Protein AF-A0A5B7C8J8-F1 (afdb_monomer_lite)

InterPro domains:
  IPR015683 Ionotropic glutamate receptor [PTHR18966] (4-99)

Foldseek 3Di:
DEAPPDCVLVCCCPPVVDDNVLDDHDNDLVCVVVCCVVVVHPDYDDDPVSVVVSCVVVVPPDDDDDDDDDDDDDDDDDPPPDPVRVVVVVVVVVCVVVVD

Organism: Davidia involucrata (NCBI:txid16924)

Structure (mmCIF, N/CA/C/O backbone):
data_AF-A0A5B7C8J8-F1
#
_entry.id   AF-A0A5B7C8J8-F1
#
loop_
_atom_site.group_PDB
_atom_site.id
_atom_site.type_symbol
_atom_site.label_atom_id
_atom_site.label_alt_id
_atom_site.label_comp_id
_atom_site.label_asym_id
_atom_site.label_entity_id
_atom_site.label_seq_id
_atom_site.pdbx_PDB_ins_code
_atom_site.Cartn_x
_atom_site.Cartn_y
_atom_site.Cartn_z
_atom_site.occupancy
_atom_site.B_iso_or_equiv
_atom_site.auth_seq_id
_atom_site.auth_comp_id
_atom_site.auth_asym_id
_atom_site.auth_atom_id
_atom_site.pdbx_PDB_model_num
ATOM 1 N N . GLY A 1 1 ? -10.698 -1.977 7.837 1.00 95.25 1 GLY A N 1
ATOM 2 C CA . GLY A 1 1 ? -11.010 -1.411 6.517 1.00 95.25 1 GLY A CA 1
ATOM 3 C C . GLY A 1 1 ? -9.789 -1.433 5.633 1.00 95.25 1 GLY A C 1
ATOM 4 O O . GLY A 1 1 ? -8.679 -1.589 6.136 1.00 95.25 1 GLY A O 1
ATOM 5 N N . CYS A 1 2 ? -9.993 -1.286 4.337 1.00 95.44 2 CYS A N 1
ATOM 6 C CA . CYS A 1 2 ? -8.942 -1.103 3.341 1.00 95.44 2 CYS A CA 1
ATOM 7 C C . CYS A 1 2 ? -9.493 -0.252 2.192 1.00 95.44 2 CYS A C 1
ATOM 9 O O . CYS A 1 2 ? -10.706 -0.047 2.103 1.00 95.44 2 CYS A O 1
ATOM 11 N N . ASP A 1 3 ? -8.601 0.218 1.328 1.00 94.62 3 ASP A N 1
ATOM 12 C CA . ASP A 1 3 ? -9.004 0.817 0.063 1.00 94.62 3 ASP A CA 1
ATOM 13 C C . ASP A 1 3 ? -9.753 -0.236 -0.771 1.00 94.62 3 ASP A C 1
ATOM 15 O O . ASP A 1 3 ? -9.290 -1.375 -0.914 1.00 94.62 3 ASP A O 1
ATOM 19 N N . GLY A 1 4 ? -10.942 0.132 -1.250 1.00 89.62 4 GLY A N 1
ATOM 20 C CA . GLY A 1 4 ? -11.806 -0.740 -2.042 1.00 89.62 4 GLY A CA 1
ATOM 21 C C . GLY A 1 4 ? -11.227 -1.069 -3.419 1.00 89.62 4 GLY A C 1
ATOM 22 O O . GLY A 1 4 ? -11.508 -2.153 -3.938 1.00 89.62 4 GLY A O 1
ATOM 23 N N . ASP A 1 5 ? -10.385 -0.182 -3.957 1.00 89.25 5 ASP A N 1
ATOM 24 C CA . ASP A 1 5 ? -9.741 -0.330 -5.266 1.00 89.25 5 ASP A CA 1
ATOM 25 C C . ASP A 1 5 ? -8.351 -0.988 -5.169 1.00 89.25 5 ASP A C 1
ATOM 27 O O . ASP A 1 5 ? -7.737 -1.331 -6.183 1.00 89.25 5 ASP A O 1
ATOM 31 N N . SER A 1 6 ? -7.854 -1.228 -3.951 1.00 91.62 6 SER A N 1
ATOM 32 C CA . SER A 1 6 ? -6.562 -1.880 -3.726 1.00 91.62 6 SER A CA 1
ATOM 33 C C . SER A 1 6 ? -6.655 -3.409 -3.790 1.00 91.62 6 SER A C 1
ATOM 35 O O . SER A 1 6 ? -7.626 -4.046 -3.361 1.00 91.62 6 SER A O 1
ATOM 37 N N . PHE A 1 7 ? -5.560 -4.042 -4.230 1.00 92.12 7 PHE A N 1
ATOM 38 C CA . PHE A 1 7 ? -5.392 -5.498 -4.162 1.00 92.12 7 PHE A CA 1
ATOM 39 C C . PHE A 1 7 ? -5.500 -6.038 -2.725 1.00 92.12 7 PHE A C 1
ATOM 41 O O . PHE A 1 7 ? -5.820 -7.218 -2.536 1.00 92.12 7 PHE A O 1
ATOM 48 N N . VAL A 1 8 ? -5.266 -5.184 -1.719 1.00 92.88 8 VAL A N 1
ATOM 49 C CA . VAL A 1 8 ? -5.327 -5.518 -0.291 1.00 92.88 8 VAL A CA 1
ATOM 50 C C . VAL A 1 8 ? -6.650 -6.192 0.061 1.00 92.88 8 VAL A C 1
ATOM 52 O O . VAL A 1 8 ? -6.640 -7.210 0.750 1.00 92.88 8 VAL A O 1
ATOM 55 N N . LYS A 1 9 ? -7.784 -5.715 -0.468 1.00 94.19 9 LYS A N 1
ATOM 56 C CA . LYS A 1 9 ? -9.098 -6.327 -0.211 1.00 94.19 9 LYS A CA 1
ATOM 57 C C . LYS A 1 9 ? -9.142 -7.801 -0.617 1.00 94.19 9 LYS A C 1
ATOM 59 O O . LYS A 1 9 ? -9.603 -8.659 0.139 1.00 94.19 9 LYS A O 1
ATOM 64 N N . THR A 1 10 ? -8.637 -8.095 -1.812 1.00 94.50 10 THR A N 1
ATOM 65 C CA . THR A 1 10 ? -8.574 -9.457 -2.351 1.00 94.50 10 THR A CA 1
ATOM 66 C C . THR A 1 10 ? -7.606 -10.317 -1.543 1.00 94.50 10 THR A C 1
ATOM 68 O O . THR A 1 10 ? -7.911 -11.475 -1.265 1.00 94.50 10 THR A O 1
ATOM 71 N N . TYR A 1 11 ? -6.477 -9.750 -1.109 1.00 93.06 11 TYR A N 1
ATOM 72 C CA . TYR A 1 11 ? -5.500 -10.443 -0.270 1.00 93.06 11 TYR A CA 1
ATOM 73 C C . TYR A 1 11 ? -6.075 -10.821 1.104 1.00 93.06 11 TYR A C 1
ATOM 75 O O . TYR A 1 11 ? -5.990 -11.981 1.510 1.00 93.06 11 TYR A O 1
ATOM 83 N N . LEU A 1 12 ? -6.729 -9.876 1.789 1.00 93.38 12 LEU A N 1
ATOM 84 C CA . LEU A 1 12 ? -7.385 -10.125 3.075 1.00 93.38 12 LEU A CA 1
ATOM 85 C C . LEU A 1 12 ? -8.399 -11.267 2.974 1.00 93.38 12 LEU A C 1
ATOM 87 O O . LEU A 1 12 ? -8.428 -12.142 3.835 1.00 93.38 12 LEU A O 1
ATOM 91 N N . LYS A 1 13 ? -9.203 -11.273 1.907 1.00 95.25 13 LYS A N 1
ATOM 92 C CA . LYS A 1 13 ? -10.240 -12.282 1.690 1.00 95.25 13 LYS A CA 1
ATOM 93 C C . LYS A 1 13 ? -9.674 -13.656 1.324 1.00 95.25 13 LYS A C 1
ATOM 95 O O . LYS A 1 13 ? -10.119 -14.647 1.885 1.00 95.25 13 LYS A O 1
ATOM 100 N N . ASN A 1 14 ? -8.771 -13.720 0.347 1.00 95.25 14 ASN A N 1
ATOM 101 C CA . ASN A 1 14 ? -8.401 -14.982 -0.304 1.00 95.25 14 ASN A CA 1
ATOM 102 C C . ASN A 1 14 ? -7.123 -15.619 0.259 1.00 95.25 14 ASN A C 1
ATOM 104 O O . ASN A 1 14 ? -6.863 -16.781 -0.036 1.00 95.25 14 ASN A O 1
ATOM 108 N N . VAL A 1 15 ? -6.293 -14.854 0.978 1.00 93.00 15 VAL A N 1
ATOM 109 C CA . VAL A 1 15 ? -5.013 -15.337 1.531 1.00 93.00 15 VAL A CA 1
ATOM 110 C C . VAL A 1 15 ? -5.040 -15.365 3.053 1.00 93.00 15 VAL A C 1
ATOM 112 O O . VAL A 1 15 ? -4.532 -16.307 3.648 1.00 93.00 15 VAL A O 1
ATOM 115 N N . LEU A 1 16 ? -5.621 -14.341 3.688 1.00 92.19 16 LEU A N 1
ATOM 116 C CA . LEU A 1 16 ? -5.770 -14.296 5.149 1.00 92.19 16 LEU A CA 1
ATOM 117 C C . LEU A 1 16 ? -7.139 -14.801 5.637 1.00 92.19 16 LEU A C 1
ATOM 119 O O . LEU A 1 16 ? -7.412 -14.737 6.834 1.00 92.19 16 LEU A O 1
ATOM 123 N N . ASP A 1 17 ? -7.998 -15.264 4.724 1.00 95.44 17 ASP A N 1
ATOM 124 C CA . ASP A 1 17 ? -9.321 -15.837 5.005 1.00 95.44 17 ASP A CA 1
ATOM 125 C C . ASP A 1 17 ? -10.252 -14.941 5.845 1.00 95.44 17 ASP A C 1
ATOM 127 O O . ASP A 1 17 ? -11.111 -15.410 6.603 1.00 95.44 17 ASP A O 1
ATOM 131 N N . PHE A 1 18 ? -10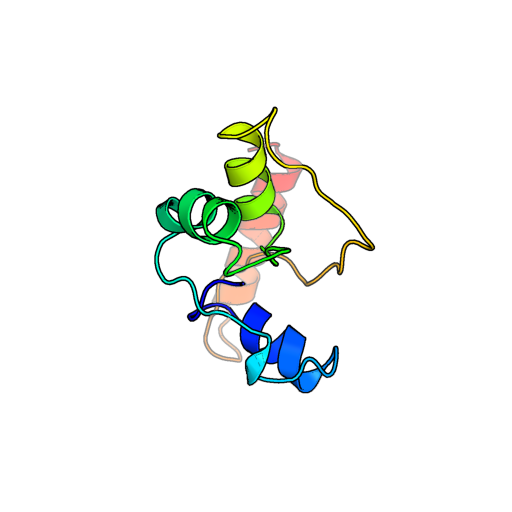.133 -13.615 5.703 1.00 95.31 18 PHE A N 1
ATOM 132 C CA . PHE A 1 18 ? -11.074 -12.694 6.335 1.00 95.31 18 PHE A CA 1
ATOM 133 C C . PHE A 1 18 ? -12.462 -12.852 5.711 1.00 95.31 18 PHE A C 1
ATOM 135 O O . PHE A 1 18 ? -12.645 -12.797 4.492 1.00 95.31 18 PHE A O 1
ATOM 142 N N . LYS A 1 19 ? -13.484 -12.957 6.568 1.00 97.62 19 LYS A N 1
ATOM 143 C CA . LYS A 1 19 ? -14.882 -12.912 6.126 1.00 97.62 19 LYS A CA 1
ATOM 144 C C . LYS A 1 19 ? -15.144 -11.573 5.423 1.00 97.62 19 LYS A C 1
ATOM 146 O O . LYS A 1 19 ? -14.868 -10.538 6.029 1.00 97.62 19 LYS A O 1
ATOM 151 N N . PRO A 1 20 ? -15.742 -11.553 4.216 1.00 94.81 20 PRO A N 1
ATOM 152 C CA . PRO A 1 20 ? -16.035 -10.306 3.505 1.00 94.81 20 PRO A CA 1
ATOM 153 C C . PRO A 1 20 ? -16.854 -9.302 4.324 1.00 94.81 20 PRO A C 1
ATOM 155 O O . PRO A 1 20 ? -16.634 -8.105 4.214 1.00 94.81 20 PRO A O 1
ATOM 158 N N . SER A 1 21 ? -17.741 -9.784 5.202 1.00 96.25 21 SER A N 1
ATOM 159 C CA . SER A 1 21 ? -18.524 -8.951 6.127 1.00 96.25 21 SER A CA 1
ATOM 160 C C . SER A 1 21 ? -17.679 -8.153 7.126 1.00 96.25 21 SER A C 1
ATOM 162 O O . SER A 1 21 ? -18.173 -7.190 7.698 1.00 96.25 21 SER A O 1
ATOM 164 N N . ASN A 1 22 ? -16.426 -8.554 7.355 1.00 96.62 22 ASN A N 1
ATOM 165 C CA . ASN A 1 22 ? -15.496 -7.894 8.273 1.00 96.62 22 ASN A CA 1
ATOM 166 C C . ASN A 1 22 ? -14.560 -6.915 7.542 1.00 96.62 22 ASN A C 1
ATOM 168 O O . ASN A 1 22 ? -13.702 -6.295 8.173 1.00 96.62 22 ASN A O 1
ATOM 172 N N . ILE A 1 23 ? -14.688 -6.787 6.218 1.00 96.56 23 ILE A N 1
ATOM 173 C CA . ILE A 1 23 ? -13.857 -5.908 5.397 1.00 96.56 23 ILE A CA 1
ATOM 174 C C . ILE A 1 23 ? -14.705 -4.711 4.970 1.00 96.56 23 ILE A C 1
ATOM 176 O O . ILE A 1 23 ? -15.576 -4.812 4.112 1.00 96.56 23 ILE A O 1
ATOM 180 N N . LYS A 1 24 ? -14.436 -3.564 5.591 1.00 97.38 24 LYS A N 1
ATOM 181 C CA . LYS A 1 24 ? -15.020 -2.275 5.214 1.00 97.38 24 LYS A CA 1
ATOM 182 C C . LYS A 1 24 ? -14.210 -1.644 4.081 1.00 97.38 24 LYS A C 1
ATOM 184 O O . LYS A 1 24 ? -13.017 -1.396 4.271 1.00 97.38 24 LYS A O 1
ATOM 189 N N . ASP A 1 25 ? -14.877 -1.356 2.967 1.00 96.00 25 ASP A N 1
ATOM 190 C CA . ASP A 1 25 ? -14.326 -0.546 1.879 1.00 96.00 25 ASP A CA 1
ATOM 191 C C . ASP A 1 25 ? -14.326 0.931 2.266 1.00 96.00 25 ASP A C 1
ATOM 193 O O . ASP A 1 25 ? -15.340 1.452 2.745 1.00 96.00 25 ASP A O 1
ATOM 197 N N . ILE A 1 26 ? -13.190 1.589 2.053 1.00 96.25 26 ILE A N 1
ATOM 198 C CA . ILE A 1 26 ? -12.993 3.014 2.311 1.00 96.25 26 ILE A CA 1
ATOM 199 C C . ILE A 1 26 ? -12.423 3.624 1.032 1.00 96.25 26 ILE A C 1
ATOM 201 O O . ILE A 1 26 ? -11.267 3.394 0.703 1.00 96.25 26 ILE A O 1
ATOM 205 N N . SER A 1 27 ? -13.246 4.366 0.291 1.00 91.12 27 SER A N 1
ATOM 206 C CA . SER A 1 27 ? -12.891 4.903 -1.032 1.00 91.12 27 SER A CA 1
ATOM 207 C C . SER A 1 27 ? -12.051 6.181 -0.982 1.00 91.12 27 SER A C 1
ATOM 209 O O . SER A 1 27 ? -11.505 6.595 -1.999 1.00 91.12 27 SER A O 1
ATOM 211 N N . ASN A 1 28 ? -11.976 6.849 0.171 1.00 91.88 28 ASN A N 1
ATOM 212 C CA . ASN A 1 28 ? -11.200 8.072 0.338 1.00 91.88 28 ASN A CA 1
ATOM 213 C C . ASN A 1 28 ? -10.273 7.956 1.552 1.00 91.88 28 ASN A C 1
ATOM 215 O O . ASN A 1 28 ? -10.708 7.673 2.667 1.00 91.88 28 ASN A O 1
ATOM 219 N N . GLN A 1 29 ? -8.986 8.233 1.343 1.00 89.12 29 GLN A N 1
ATOM 220 C CA . GLN A 1 29 ? -7.962 8.213 2.390 1.00 89.12 29 GLN A CA 1
ATOM 221 C C . GLN A 1 29 ? -8.268 9.145 3.580 1.00 89.12 29 GLN A C 1
ATOM 223 O O . GLN A 1 29 ? -7.805 8.901 4.693 1.00 89.12 29 GLN A O 1
ATOM 228 N N . HIS A 1 30 ? -9.060 10.198 3.373 1.00 92.12 30 HIS A N 1
ATOM 229 C CA . HIS A 1 30 ? -9.420 11.148 4.426 1.00 92.12 30 HIS A CA 1
ATOM 230 C C . HIS A 1 30 ? -10.562 10.651 5.328 1.00 92.12 30 HIS A C 1
ATOM 232 O O . HIS A 1 30 ? -10.796 11.236 6.385 1.00 92.12 30 HIS A O 1
ATOM 238 N N . ASP A 1 31 ? -11.231 9.551 4.969 1.00 95.88 31 ASP A N 1
ATOM 239 C CA . ASP A 1 31 ? -12.357 9.010 5.741 1.00 95.88 31 ASP A CA 1
ATOM 240 C C . ASP A 1 31 ? -11.901 8.071 6.870 1.00 95.88 31 ASP A C 1
ATOM 242 O O . ASP A 1 31 ? -12.636 7.859 7.839 1.00 95.88 31 ASP A O 1
ATOM 246 N N . TYR A 1 32 ? -10.669 7.547 6.808 1.00 96.38 32 TYR A N 1
ATOM 247 C CA . TYR A 1 32 ? -10.134 6.609 7.805 1.00 96.38 32 TYR A CA 1
ATOM 248 C C . TYR A 1 32 ? -10.291 7.093 9.254 1.00 96.38 32 TYR A C 1
ATOM 250 O O . TYR A 1 32 ? -10.770 6.308 10.077 1.00 96.38 32 TYR A O 1
ATOM 258 N N . PRO A 1 33 ? -9.963 8.352 9.616 1.00 96.56 33 PRO A N 1
ATOM 259 C CA . PRO A 1 33 ? -10.153 8.817 10.985 1.00 96.56 33 PRO A CA 1
ATOM 260 C C . PRO A 1 33 ? -11.615 8.763 11.448 1.00 96.56 33 PRO A C 1
ATOM 262 O O . PRO A 1 33 ? -11.877 8.439 12.607 1.00 96.56 33 PRO A O 1
ATOM 265 N N . GLY A 1 34 ? -12.569 9.060 10.561 1.00 97.06 34 GLY A N 1
ATOM 266 C CA . GLY A 1 34 ? -14.003 8.973 10.851 1.00 97.06 34 GLY A CA 1
ATOM 267 C C . GLY A 1 34 ? -14.476 7.530 11.030 1.00 97.06 34 GLY A C 1
ATOM 268 O O . GLY A 1 34 ? -15.208 7.225 11.976 1.00 97.06 34 GLY A O 1
ATOM 269 N N . GLU A 1 35 ? -13.998 6.619 10.185 1.00 97.81 35 GLU A N 1
ATOM 270 C CA . GLU A 1 35 ? -14.297 5.184 10.276 1.00 97.81 35 GLU A CA 1
ATOM 271 C C . GLU A 1 35 ? -13.719 4.553 11.557 1.00 97.81 35 GLU A C 1
ATOM 273 O O . GLU A 1 35 ? -14.377 3.725 12.191 1.00 97.81 35 GLU A O 1
ATOM 278 N N . PHE A 1 36 ? -12.528 4.979 11.996 1.00 97.06 36 PHE A N 1
ATOM 279 C CA . PHE A 1 36 ? -11.976 4.580 13.297 1.00 97.06 36 PHE A CA 1
ATOM 280 C C . PHE A 1 36 ? -12.805 5.134 14.463 1.00 97.06 36 PHE A C 1
ATOM 282 O O . PHE A 1 36 ? -13.158 4.390 15.376 1.00 97.06 36 PHE A O 1
ATOM 289 N N . LYS A 1 37 ? -13.143 6.432 14.441 1.00 97.19 37 LYS A N 1
ATOM 290 C CA . LYS A 1 37 ? -13.896 7.093 15.527 1.00 97.19 37 LYS A CA 1
ATOM 291 C C . LYS A 1 37 ? -15.309 6.541 15.700 1.00 97.19 37 LYS A C 1
ATOM 293 O O . LYS A 1 37 ? -15.795 6.466 16.823 1.00 97.19 37 LYS A O 1
ATOM 298 N N . SER A 1 38 ? -15.964 6.170 14.603 1.00 97.62 38 SER A N 1
ATOM 299 C CA . SER A 1 38 ? -17.301 5.564 14.622 1.00 97.62 38 SER A CA 1
ATOM 300 C C . SER A 1 38 ? -17.297 4.094 15.054 1.00 97.62 38 SER A C 1
ATOM 302 O O . SER A 1 38 ? -18.358 3.547 15.338 1.00 97.62 38 SER A O 1
ATOM 304 N N . GLY A 1 39 ? -16.128 3.447 15.117 1.00 96.88 39 GLY A N 1
ATOM 305 C CA . GLY A 1 39 ? -16.012 2.022 15.427 1.00 96.88 39 GLY A CA 1
ATOM 306 C C . GLY A 1 39 ? -16.381 1.098 14.263 1.00 96.88 39 GLY A C 1
ATOM 307 O O . GLY A 1 39 ? -16.385 -0.119 14.437 1.00 96.88 39 GLY A O 1
ATOM 308 N N . ASN A 1 40 ? -16.642 1.644 13.070 1.00 97.25 40 ASN A N 1
ATOM 309 C CA . ASN A 1 40 ? -16.879 0.858 11.857 1.00 97.25 40 ASN A CA 1
ATOM 310 C C . ASN A 1 40 ? -15.652 0.026 11.462 1.00 97.25 40 ASN A C 1
ATOM 312 O O . ASN A 1 40 ? -15.785 -1.036 10.850 1.00 97.25 40 ASN A O 1
ATOM 316 N N . ILE A 1 41 ? -14.452 0.506 11.803 1.00 97.38 41 ILE A N 1
ATOM 317 C CA . ILE A 1 41 ? -13.213 -0.259 11.690 1.00 97.38 41 ILE A CA 1
ATOM 318 C C . ILE A 1 41 ? -12.444 -0.244 13.009 1.00 97.38 41 ILE A C 1
ATOM 320 O O . ILE A 1 41 ? -12.342 0.774 13.687 1.00 97.38 41 ILE A O 1
ATOM 324 N N . THR A 1 42 ? -11.836 -1.381 13.338 1.00 96.00 42 THR A N 1
ATOM 325 C CA . THR A 1 42 ? -10.882 -1.498 14.456 1.00 96.00 42 THR A CA 1
ATOM 326 C C . THR A 1 42 ? -9.431 -1.446 13.975 1.00 96.00 42 THR A C 1
ATOM 328 O O . THR A 1 42 ? -8.534 -1.101 14.734 1.00 96.00 42 THR A O 1
ATOM 331 N N . ALA A 1 43 ? -9.192 -1.776 12.705 1.00 95.06 43 ALA A N 1
ATOM 332 C CA . ALA A 1 43 ? -7.879 -1.758 12.071 1.00 95.06 43 ALA A CA 1
ATOM 333 C C . ALA A 1 43 ? -8.003 -1.369 10.594 1.00 95.06 43 ALA A C 1
ATOM 335 O O . ALA A 1 43 ? -9.025 -1.647 9.949 1.00 95.06 43 ALA A O 1
ATOM 336 N N . ALA A 1 44 ? -6.949 -0.761 10.056 1.00 95.06 44 ALA A N 1
ATOM 337 C CA . ALA A 1 44 ? -6.799 -0.470 8.638 1.00 95.06 44 ALA A CA 1
ATOM 338 C C . ALA A 1 44 ? -5.632 -1.278 8.066 1.00 95.06 44 ALA A C 1
ATOM 340 O O . ALA A 1 44 ? -4.573 -1.346 8.682 1.00 95.06 44 ALA A O 1
ATOM 341 N N . PHE A 1 45 ? -5.831 -1.869 6.890 1.00 93.94 45 PHE A N 1
ATOM 342 C CA . PHE A 1 45 ? -4.757 -2.479 6.113 1.00 93.94 45 PHE A CA 1
ATOM 343 C C . PHE A 1 45 ? -4.427 -1.543 4.956 1.00 93.94 45 PHE A C 1
ATOM 345 O O . PHE A 1 45 ? -5.282 -1.284 4.107 1.00 93.94 45 PHE A O 1
ATOM 352 N N . LEU A 1 46 ? -3.205 -1.021 4.969 1.00 92.12 46 LEU A N 1
ATOM 353 C CA . LEU A 1 46 ? -2.685 -0.045 4.018 1.00 92.12 46 LEU A CA 1
ATOM 354 C C . LEU A 1 46 ? -1.361 -0.562 3.460 1.00 92.12 46 LEU A C 1
ATOM 356 O O . LEU A 1 46 ? -0.610 -1.238 4.164 1.00 92.12 46 LEU A O 1
ATOM 360 N N . GLU A 1 47 ? -1.047 -0.233 2.210 1.00 90.94 47 GLU A N 1
ATOM 361 C CA . GLU A 1 47 ? 0.295 -0.494 1.690 1.00 90.94 47 GLU A CA 1
ATOM 362 C C . GLU A 1 47 ? 1.291 0.460 2.367 1.00 90.94 47 GLU A C 1
ATOM 364 O O . GLU A 1 47 ? 0.977 1.625 2.622 1.00 90.94 47 GLU A O 1
ATOM 369 N N . LEU A 1 48 ? 2.507 -0.026 2.633 1.00 89.69 48 LEU A N 1
ATOM 370 C CA . LEU A 1 48 ? 3.540 0.682 3.403 1.00 89.69 48 LEU A CA 1
ATOM 371 C C . LEU A 1 48 ? 3.734 2.174 3.054 1.00 89.69 48 LEU A C 1
ATOM 373 O O . LEU A 1 48 ? 3.873 2.968 3.988 1.00 89.69 48 LEU A O 1
ATOM 377 N N . PRO A 1 49 ? 3.793 2.615 1.776 1.00 90.62 49 PRO A N 1
ATOM 378 C CA . PRO A 1 49 ? 3.937 4.043 1.489 1.00 90.62 49 PRO A CA 1
ATOM 379 C C . PRO A 1 49 ? 2.738 4.868 1.981 1.00 90.62 49 PRO A C 1
ATOM 381 O O . PRO A 1 49 ? 2.947 5.930 2.567 1.00 90.62 49 PRO A O 1
ATOM 384 N N . TYR A 1 50 ? 1.508 4.374 1.819 1.00 92.12 50 TYR A N 1
ATOM 385 C CA . TYR A 1 50 ? 0.298 5.062 2.282 1.00 92.12 50 TYR A CA 1
ATOM 386 C C . TYR A 1 50 ? 0.168 5.017 3.802 1.00 92.12 50 TYR A C 1
ATOM 388 O O . TYR A 1 50 ? -0.172 6.025 4.415 1.00 92.12 50 TYR A O 1
ATOM 396 N N . GLU A 1 51 ? 0.518 3.889 4.424 1.00 92.06 51 GLU A N 1
ATOM 397 C CA . GLU A 1 51 ? 0.591 3.772 5.882 1.00 92.06 51 GLU A CA 1
ATOM 398 C C . GLU A 1 51 ? 1.537 4.824 6.475 1.00 92.06 51 GLU A C 1
ATOM 400 O O . GLU A 1 51 ? 1.175 5.524 7.417 1.00 92.06 51 GLU A O 1
ATOM 405 N N . LYS A 1 52 ? 2.737 4.989 5.902 1.00 92.06 52 LYS A N 1
ATOM 406 C CA . LYS A 1 52 ? 3.711 5.984 6.375 1.00 92.06 52 LYS A CA 1
ATOM 407 C C . LYS A 1 52 ? 3.187 7.413 6.270 1.00 92.06 52 LYS A C 1
ATOM 409 O O . LYS A 1 52 ? 3.442 8.213 7.168 1.00 92.06 52 LYS A O 1
ATOM 414 N N . VAL A 1 53 ? 2.477 7.742 5.191 1.00 94.12 53 VAL A N 1
ATOM 415 C CA . VAL A 1 53 ? 1.845 9.060 5.028 1.00 94.12 53 VAL A CA 1
ATOM 416 C C . VAL A 1 53 ? 0.734 9.249 6.060 1.00 94.12 53 VAL A C 1
ATOM 418 O O . VAL A 1 53 ? 0.739 10.257 6.763 1.00 94.12 53 VAL A O 1
ATOM 421 N N . PHE A 1 54 ? -0.142 8.256 6.224 1.00 94.31 54 PHE A N 1
ATOM 422 C CA . PHE A 1 54 ? -1.225 8.280 7.207 1.00 94.31 54 PHE A CA 1
ATOM 423 C C . PHE A 1 54 ? -0.692 8.463 8.634 1.00 94.31 54 PHE A C 1
ATOM 425 O O . PHE A 1 54 ? -1.117 9.361 9.358 1.00 94.31 54 PHE A O 1
ATOM 432 N N . LEU A 1 55 ? 0.299 7.667 9.038 1.00 94.00 55 LEU A N 1
ATOM 433 C CA . LEU A 1 55 ? 0.905 7.787 10.361 1.00 94.00 55 LEU A CA 1
ATOM 434 C C . LEU A 1 55 ? 1.614 9.130 10.545 1.00 94.00 55 LEU A C 1
ATOM 436 O O . LEU A 1 55 ? 1.563 9.668 11.640 1.00 94.00 55 LEU A O 1
ATOM 440 N N . LYS A 1 56 ? 2.220 9.709 9.501 1.00 94.56 56 LYS A N 1
ATOM 441 C CA . LYS A 1 56 ? 2.813 11.054 9.577 1.00 94.56 56 LYS A CA 1
ATOM 442 C C . LYS A 1 56 ? 1.760 12.151 9.783 1.00 94.56 56 LYS A C 1
ATOM 444 O O . LYS A 1 56 ? 2.035 13.145 10.450 1.00 94.56 56 LYS A O 1
ATOM 449 N N . GLU A 1 57 ? 0.581 12.003 9.194 1.00 94.38 57 GLU A N 1
ATOM 450 C CA . GLU A 1 57 ? -0.517 12.966 9.334 1.00 94.38 57 GLU A CA 1
ATOM 451 C C . GLU A 1 57 ? -1.198 12.858 10.710 1.00 94.38 57 GLU A C 1
ATOM 453 O O . GLU A 1 57 ? -1.584 13.867 11.300 1.00 94.38 57 GLU A O 1
ATOM 458 N N . TYR A 1 58 ? -1.268 11.645 11.267 1.00 93.00 58 TYR A N 1
ATOM 459 C CA . TYR A 1 58 ? -1.999 11.342 12.499 1.00 93.00 58 TYR A CA 1
ATOM 460 C C . TYR A 1 58 ? -1.115 10.741 13.618 1.00 93.00 58 TYR A C 1
ATOM 462 O O . TYR A 1 58 ? -1.595 9.932 14.417 1.00 93.00 58 TYR A O 1
ATOM 470 N N . CYS A 1 59 ? 0.157 11.162 13.709 1.00 83.19 59 CYS A N 1
ATOM 471 C CA . CYS A 1 59 ? 1.249 10.568 14.516 1.00 83.19 59 CYS A CA 1
ATOM 472 C C . CYS A 1 59 ? 0.905 10.112 15.941 1.00 83.19 59 CYS A C 1
ATOM 474 O O . CYS A 1 59 ? 1.472 9.140 16.424 1.00 83.19 59 CYS A O 1
ATOM 476 N N . ASN A 1 60 ? 0.017 10.824 16.635 1.00 89.81 60 ASN A N 1
ATOM 477 C CA . ASN A 1 60 ? -0.267 10.590 18.056 1.00 89.81 60 ASN A CA 1
ATOM 478 C C . ASN A 1 60 ? -1.578 9.827 18.297 1.00 89.81 60 ASN A C 1
ATOM 480 O O . ASN A 1 60 ? -1.978 9.649 19.445 1.00 89.81 60 ASN A O 1
ATOM 484 N N . GLN A 1 61 ? -2.283 9.440 17.233 1.00 93.75 61 GLN A N 1
ATOM 485 C CA . GLN A 1 61 ? -3.613 8.825 17.313 1.00 93.75 61 GLN A CA 1
ATOM 486 C C . GLN A 1 61 ? -3.613 7.363 16.866 1.00 93.75 61 GLN A C 1
ATOM 488 O O . GLN A 1 61 ? -4.454 6.589 17.318 1.00 93.75 61 GLN A O 1
ATOM 493 N N . TYR A 1 62 ? -2.671 6.979 16.004 1.00 94.69 62 TYR A N 1
ATOM 494 C CA . TYR A 1 62 ? -2.606 5.642 15.424 1.00 94.69 62 TYR A CA 1
ATOM 495 C C . TYR A 1 62 ? -1.179 5.109 15.448 1.00 94.69 62 TYR A C 1
ATOM 497 O O . TYR A 1 62 ? -0.210 5.864 15.473 1.00 94.69 62 TYR A O 1
ATOM 505 N N . THR A 1 63 ? -1.059 3.788 15.414 1.00 94.06 63 THR A N 1
ATOM 506 C CA . THR A 1 63 ? 0.220 3.087 15.321 1.00 94.06 63 THR A CA 1
ATOM 507 C C . THR A 1 63 ? 0.083 1.911 14.372 1.00 94.06 63 THR A C 1
ATOM 509 O O . THR A 1 63 ? -1.008 1.361 14.202 1.00 94.06 63 THR A O 1
ATOM 512 N N . SER A 1 64 ? 1.205 1.499 13.793 1.00 91.56 64 SER A N 1
ATOM 513 C CA . SER A 1 64 ? 1.297 0.202 13.133 1.00 91.56 64 SER A CA 1
ATOM 514 C C . SER A 1 64 ? 1.267 -0.911 14.179 1.00 91.56 64 SER A C 1
ATOM 516 O O . SER A 1 64 ? 1.810 -0.748 15.278 1.00 91.56 64 SER A O 1
ATOM 518 N N . SER A 1 65 ? 0.622 -2.030 13.860 1.00 88.12 65 SER A N 1
ATOM 519 C CA . SER A 1 65 ? 0.534 -3.197 14.737 1.00 88.12 65 SER A CA 1
ATOM 520 C C . SER A 1 65 ? 0.464 -4.486 13.924 1.00 88.12 65 SER A C 1
ATOM 522 O O . SER A 1 65 ? -0.114 -4.519 12.838 1.00 88.12 65 SER A O 1
ATOM 524 N N . GLY A 1 66 ? 1.015 -5.561 14.489 1.00 78.75 66 GLY A N 1
ATOM 525 C CA . GLY A 1 66 ? 1.033 -6.887 13.879 1.00 78.75 66 GLY A CA 1
ATOM 526 C C . GLY A 1 66 ? 2.204 -7.118 12.916 1.00 78.75 66 GLY A C 1
ATOM 527 O O . GLY A 1 66 ? 3.083 -6.267 12.760 1.00 78.75 66 GLY A O 1
ATOM 528 N N . PRO A 1 67 ? 2.263 -8.310 12.298 1.00 75.75 67 PRO A N 1
ATOM 529 C CA . PRO A 1 67 ? 3.287 -8.625 11.314 1.00 75.75 67 PRO A CA 1
ATOM 530 C C . PRO A 1 67 ? 3.106 -7.763 10.062 1.00 75.75 67 PRO A C 1
ATOM 532 O O . PRO A 1 67 ? 2.010 -7.656 9.511 1.00 7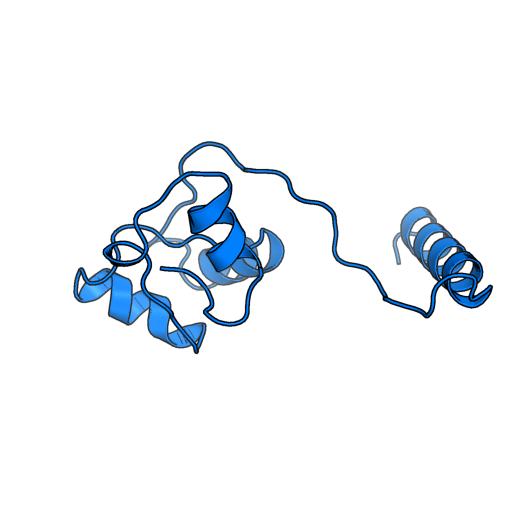5.75 67 PRO A O 1
ATOM 535 N N . THR A 1 68 ? 4.200 -7.180 9.577 1.00 71.50 68 THR A N 1
ATOM 536 C CA . THR A 1 68 ? 4.220 -6.516 8.274 1.00 71.50 68 THR A CA 1
ATOM 537 C C . THR A 1 68 ? 4.261 -7.576 7.180 1.00 71.50 68 THR A C 1
ATOM 539 O O . THR A 1 68 ? 5.271 -8.247 6.967 1.00 71.50 68 THR A O 1
ATOM 542 N N . TYR A 1 69 ? 3.146 -7.738 6.471 1.00 73.94 69 TYR A N 1
ATOM 543 C CA . TYR A 1 69 ? 3.095 -8.567 5.273 1.00 73.94 69 TYR A CA 1
ATOM 544 C C . TYR A 1 69 ? 3.816 -7.823 4.151 1.00 73.94 69 TYR A C 1
ATOM 546 O O . TYR A 1 69 ? 3.332 -6.816 3.635 1.00 73.94 69 TYR A O 1
ATOM 554 N N . ARG A 1 70 ? 5.026 -8.272 3.813 1.00 69.44 70 ARG A N 1
ATOM 555 C CA . ARG A 1 70 ? 5.801 -7.654 2.742 1.00 69.44 70 ARG A CA 1
ATOM 556 C C . ARG A 1 70 ? 5.323 -8.189 1.401 1.00 69.44 70 ARG A C 1
ATOM 558 O O . ARG A 1 70 ? 5.601 -9.327 1.035 1.00 69.44 70 ARG A O 1
ATOM 565 N N . PHE A 1 71 ? 4.627 -7.333 0.676 1.00 75.50 71 PHE A N 1
ATOM 566 C CA . PHE A 1 71 ? 4.322 -7.529 -0.733 1.00 75.50 71 PHE A CA 1
ATOM 567 C C . PHE A 1 71 ? 5.487 -6.998 -1.576 1.00 75.50 71 PHE A C 1
ATOM 569 O O . PHE A 1 71 ? 6.463 -6.471 -1.033 1.00 75.50 71 PHE A O 1
ATOM 576 N N . GLY A 1 72 ? 5.423 -7.172 -2.896 1.00 76.06 72 GLY A N 1
ATOM 577 C CA . GLY A 1 72 ? 6.402 -6.577 -3.809 1.00 76.06 72 GLY A CA 1
ATOM 578 C C . GLY A 1 72 ? 6.505 -5.046 -3.677 1.00 76.06 72 GLY A C 1
ATOM 579 O O . GLY A 1 72 ? 5.937 -4.418 -2.787 1.00 76.06 72 GLY A O 1
ATOM 580 N N . GLY A 1 73 ? 7.266 -4.429 -4.575 1.00 86.38 73 GLY A N 1
ATOM 581 C CA . GLY A 1 73 ? 7.327 -2.971 -4.679 1.00 86.38 73 GLY A CA 1
ATOM 582 C C . GLY A 1 73 ? 6.252 -2.399 -5.602 1.00 86.38 73 GLY A C 1
ATOM 583 O O . GLY A 1 73 ? 5.492 -3.130 -6.235 1.00 86.38 73 GLY A O 1
ATOM 584 N N . LEU A 1 74 ? 6.257 -1.073 -5.727 1.00 89.44 74 LEU A N 1
ATOM 585 C CA . LEU A 1 74 ? 5.598 -0.386 -6.833 1.00 89.44 74 LEU A CA 1
ATOM 586 C C . LEU A 1 74 ? 6.431 -0.571 -8.107 1.00 89.44 74 LEU A C 1
ATOM 588 O O . LEU A 1 74 ? 7.662 -0.555 -8.055 1.00 89.44 74 LEU A O 1
ATOM 592 N N . GLY A 1 75 ? 5.766 -0.738 -9.247 1.00 92.69 75 GLY A N 1
ATOM 593 C CA . GLY A 1 75 ? 6.429 -0.947 -10.530 1.00 92.69 75 GLY A CA 1
ATOM 594 C C . GLY A 1 75 ? 5.609 -0.424 -11.701 1.00 92.69 75 GLY A C 1
ATOM 595 O O . GLY A 1 75 ? 4.410 -0.178 -11.583 1.00 92.69 75 GLY A O 1
ATOM 596 N N . PHE A 1 76 ? 6.272 -0.270 -12.843 1.00 95.44 76 PHE A N 1
ATOM 597 C CA . PHE A 1 76 ? 5.628 0.093 -14.101 1.00 95.44 76 PHE A CA 1
ATOM 598 C C . PHE A 1 76 ? 5.237 -1.166 -14.868 1.00 95.44 76 PHE A C 1
ATOM 600 O O . PHE A 1 76 ? 6.004 -2.128 -14.932 1.00 95.44 76 PHE A O 1
ATOM 607 N N . VAL A 1 77 ? 4.045 -1.157 -15.460 1.00 95.31 77 VAL A N 1
ATOM 608 C CA . VAL A 1 77 ? 3.523 -2.295 -16.218 1.00 95.31 77 VAL A CA 1
ATOM 609 C C . VAL A 1 77 ? 3.623 -2.038 -17.718 1.00 95.31 77 VAL A C 1
ATOM 611 O O . VAL A 1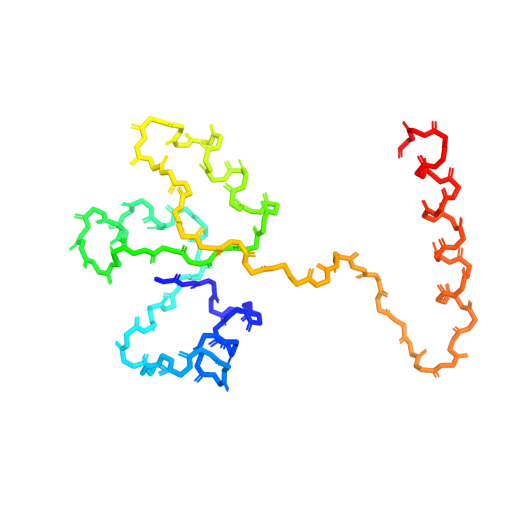 77 ? 3.245 -0.979 -18.215 1.00 95.31 77 VAL A O 1
ATOM 614 N N . PHE A 1 78 ? 4.112 -3.041 -18.443 1.00 96.81 78 PHE A N 1
ATOM 615 C CA . PHE A 1 78 ? 4.205 -3.051 -19.899 1.00 96.81 78 PHE A CA 1
ATOM 616 C C . PHE A 1 78 ? 3.633 -4.360 -20.441 1.00 96.81 78 PHE A C 1
ATOM 618 O O . PHE A 1 78 ? 3.479 -5.342 -19.711 1.00 96.81 78 PHE A O 1
ATOM 625 N N . GLN A 1 79 ? 3.332 -4.391 -21.739 1.00 97.75 79 GLN A N 1
ATOM 626 C CA . GLN A 1 79 ? 2.920 -5.626 -22.403 1.00 97.75 79 GLN A CA 1
ATOM 627 C C . GLN A 1 79 ? 3.997 -6.708 -22.265 1.00 97.75 79 GLN A C 1
ATOM 629 O O . GLN A 1 79 ? 5.199 -6.428 -22.309 1.00 97.75 79 GLN A O 1
ATOM 634 N N . LYS A 1 80 ? 3.563 -7.964 -22.126 1.00 96.62 80 LYS A N 1
ATOM 635 C CA . LYS A 1 80 ? 4.469 -9.110 -22.022 1.00 96.62 80 LYS A CA 1
ATOM 636 C C . LYS A 1 80 ? 5.376 -9.176 -23.255 1.00 96.62 80 LYS A C 1
ATOM 638 O O . LYS A 1 80 ? 4.885 -9.211 -24.377 1.00 96.62 80 LYS A O 1
ATOM 643 N N . GLY A 1 81 ? 6.688 -9.219 -23.026 1.00 95.75 81 GLY A N 1
ATOM 644 C CA . GLY A 1 81 ? 7.703 -9.229 -24.086 1.00 95.75 81 GLY A CA 1
ATOM 645 C C . GLY A 1 81 ? 8.136 -7.844 -24.573 1.00 95.75 81 GLY A C 1
ATOM 646 O O . GLY A 1 81 ? 9.011 -7.766 -25.429 1.00 95.75 81 GLY A O 1
ATOM 647 N N . SER A 1 82 ? 7.573 -6.756 -24.034 1.00 97.69 82 SER A N 1
ATOM 648 C CA . SER A 1 82 ? 8.027 -5.405 -24.363 1.00 97.69 82 SER A CA 1
ATOM 649 C C . SER A 1 82 ? 9.470 -5.180 -23.885 1.00 97.69 82 SER A C 1
ATOM 651 O O . SER A 1 82 ? 9.737 -5.364 -22.692 1.00 97.69 82 SER A O 1
ATOM 653 N N . PRO A 1 83 ? 10.390 -4.730 -24.760 1.00 96.00 83 PRO A N 1
ATOM 654 C CA . PRO A 1 83 ? 11.765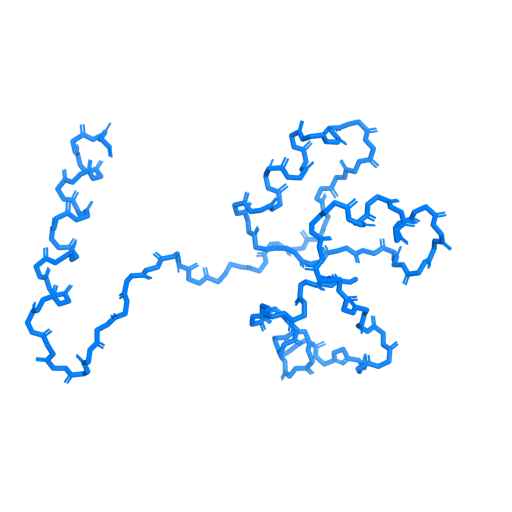 -4.422 -24.363 1.00 96.00 83 PRO A CA 1
ATOM 655 C C . PRO A 1 83 ? 11.838 -3.244 -23.376 1.00 96.00 83 PRO A C 1
ATOM 657 O O . PRO A 1 83 ? 12.729 -3.210 -22.532 1.00 96.00 83 PRO A O 1
ATOM 660 N N . ILE A 1 84 ? 10.842 -2.348 -23.392 1.00 97.75 84 ILE A N 1
ATOM 661 C CA . ILE A 1 84 ? 10.774 -1.157 -22.526 1.00 97.75 84 ILE A CA 1
ATOM 662 C C . ILE A 1 84 ? 10.801 -1.532 -21.039 1.00 97.75 84 ILE A C 1
ATOM 664 O O . ILE A 1 84 ? 11.324 -0.779 -20.222 1.00 97.75 84 ILE A O 1
ATOM 668 N N . ALA A 1 85 ? 10.275 -2.704 -20.668 1.00 97.62 85 ALA A N 1
ATOM 669 C CA . ALA A 1 85 ? 10.319 -3.161 -19.283 1.00 97.62 85 ALA A CA 1
ATOM 670 C C . ALA A 1 85 ? 11.763 -3.279 -18.763 1.00 97.62 85 ALA A C 1
ATOM 672 O O . ALA A 1 85 ? 12.029 -2.924 -17.614 1.00 97.62 85 ALA A O 1
ATOM 673 N N . ALA A 1 86 ? 12.696 -3.736 -19.606 1.00 97.00 86 ALA A N 1
ATOM 674 C CA . ALA A 1 86 ? 14.109 -3.833 -19.256 1.00 97.00 86 ALA A CA 1
ATOM 675 C C . ALA A 1 86 ? 14.762 -2.445 -19.197 1.00 97.00 86 ALA A C 1
ATOM 677 O O . ALA A 1 86 ? 15.440 -2.141 -18.215 1.00 97.00 86 ALA A O 1
ATOM 678 N N . ASP A 1 87 ? 14.487 -1.584 -20.181 1.00 97.94 87 ASP A N 1
ATOM 679 C CA . ASP A 1 87 ? 15.030 -0.220 -20.237 1.00 97.94 87 ASP A CA 1
ATOM 680 C C . ASP A 1 87 ? 14.620 0.611 -19.012 1.00 97.94 87 ASP A C 1
ATOM 682 O O . ASP A 1 87 ? 15.454 1.251 -18.368 1.00 97.94 87 ASP A O 1
ATOM 686 N N . VAL A 1 88 ? 13.339 0.557 -18.633 1.00 97.69 88 VAL A N 1
ATOM 687 C CA . VAL A 1 88 ? 12.810 1.257 -17.451 1.00 97.69 88 VAL A CA 1
ATOM 688 C C . VAL A 1 88 ? 13.390 0.676 -16.165 1.00 97.69 88 VAL A C 1
ATOM 690 O O . VAL A 1 88 ? 13.757 1.432 -15.268 1.00 97.69 88 VAL A O 1
ATOM 693 N N . SER A 1 89 ? 13.541 -0.647 -16.080 1.00 97.06 89 SER A N 1
ATOM 694 C CA . SER A 1 89 ? 14.169 -1.286 -14.916 1.00 97.06 89 SER A CA 1
ATOM 695 C C . SER A 1 89 ? 15.633 -0.857 -14.756 1.00 97.06 89 SER A C 1
ATOM 697 O O . SER A 1 89 ? 16.071 -0.565 -13.643 1.00 97.06 89 SER A O 1
ATOM 699 N N . HIS A 1 90 ? 16.375 -0.747 -15.861 1.00 97.56 90 HIS A N 1
ATOM 700 C CA . HIS A 1 90 ? 17.754 -0.257 -15.864 1.00 97.56 90 HIS A CA 1
ATOM 701 C C . HIS A 1 90 ? 17.845 1.227 -15.470 1.00 97.56 90 HIS A C 1
ATOM 703 O O . HIS A 1 90 ? 18.722 1.616 -14.695 1.00 97.56 90 HIS A O 1
ATOM 709 N N . ALA A 1 91 ? 16.912 2.058 -15.942 1.00 97.19 91 ALA A N 1
ATOM 710 C CA . ALA A 1 91 ? 16.825 3.457 -15.532 1.00 97.19 91 ALA A CA 1
ATOM 711 C C . ALA A 1 91 ? 16.543 3.598 -14.023 1.00 97.19 91 ALA A C 1
ATOM 713 O O . ALA A 1 91 ? 17.198 4.395 -13.354 1.00 97.19 91 ALA A O 1
ATOM 714 N N . ILE A 1 92 ? 15.631 2.792 -13.467 1.00 96.44 92 ILE A N 1
ATOM 715 C CA . ILE A 1 92 ? 15.336 2.767 -12.021 1.00 96.44 92 ILE A CA 1
ATOM 716 C C . ILE A 1 92 ? 16.565 2.345 -11.209 1.00 96.44 92 ILE A C 1
ATOM 718 O O . ILE A 1 92 ? 16.851 2.957 -10.177 1.00 96.44 92 ILE A O 1
ATOM 722 N N . LEU A 1 93 ? 17.304 1.331 -11.673 1.00 97.12 93 LEU A N 1
ATOM 723 C CA . LEU A 1 93 ? 18.553 0.907 -11.039 1.00 97.12 93 LEU A CA 1
ATOM 724 C C . LEU A 1 93 ? 19.571 2.053 -11.024 1.00 97.12 93 LEU A C 1
ATOM 726 O O . LEU A 1 93 ? 20.090 2.398 -9.967 1.00 97.12 93 LEU A O 1
ATOM 730 N N . THR A 1 94 ? 19.768 2.704 -12.171 1.00 97.94 94 THR A N 1
ATOM 731 C CA . THR A 1 94 ? 20.686 3.843 -12.309 1.00 97.94 94 THR A CA 1
ATOM 732 C C . THR A 1 94 ? 20.306 4.999 -11.375 1.00 97.94 94 THR A C 1
ATOM 734 O O . THR A 1 94 ? 21.180 5.628 -10.781 1.00 97.94 94 THR A O 1
ATOM 737 N N . LEU A 1 95 ? 19.014 5.310 -11.228 1.00 97.00 95 LEU A N 1
ATOM 738 C CA . LEU A 1 95 ? 18.545 6.336 -10.287 1.00 97.00 95 LEU A CA 1
ATOM 739 C C . LEU A 1 95 ? 18.835 5.939 -8.834 1.00 97.00 95 LEU A C 1
ATOM 741 O O . LEU A 1 95 ? 19.401 6.736 -8.086 1.00 97.00 95 LEU A O 1
ATOM 745 N N . SER A 1 96 ? 18.539 4.685 -8.478 1.00 95.38 96 SER A N 1
ATOM 746 C CA . SER A 1 96 ? 18.748 4.156 -7.125 1.00 95.38 96 SER A CA 1
ATOM 747 C C . SER A 1 96 ? 20.221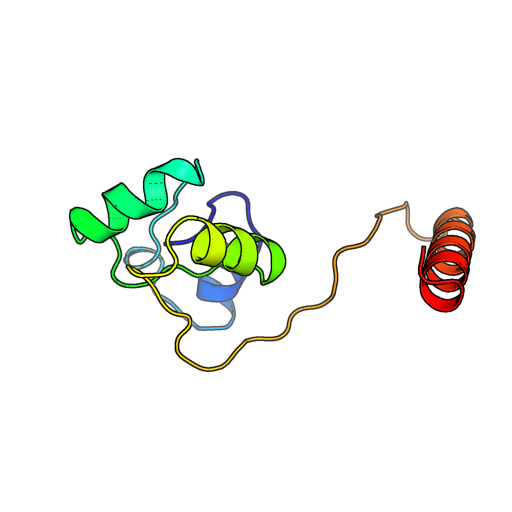 4.172 -6.714 1.00 95.38 96 SER A C 1
ATOM 749 O O . SER A 1 96 ? 20.541 4.606 -5.610 1.00 95.38 96 SER A O 1
ATOM 751 N N . GLU A 1 97 ? 21.130 3.747 -7.596 1.00 96.81 97 GLU A N 1
ATOM 752 C CA . GLU A 1 97 ? 22.577 3.735 -7.325 1.00 96.81 97 GLU A CA 1
ATOM 753 C C . GLU A 1 97 ? 23.162 5.147 -7.200 1.00 96.81 97 GLU A C 1
ATOM 755 O O . GLU A 1 97 ? 24.076 5.377 -6.410 1.00 96.81 97 GLU A O 1
ATOM 760 N N . ASN A 1 98 ? 22.602 6.110 -7.934 1.00 97.06 98 ASN A N 1
ATOM 761 C CA . ASN A 1 98 ? 23.016 7.510 -7.868 1.00 97.06 98 ASN A CA 1
ATOM 762 C C . ASN A 1 98 ? 22.375 8.289 -6.705 1.00 97.06 98 ASN A C 1
ATOM 764 O O . ASN A 1 98 ? 22.690 9.468 -6.531 1.00 97.06 98 ASN A O 1
ATOM 768 N N . GLY A 1 99 ? 21.467 7.671 -5.940 1.00 90.38 99 GLY A N 1
ATOM 769 C CA . GLY A 1 99 ? 20.733 8.327 -4.856 1.00 90.38 99 GLY A CA 1
ATOM 770 C C . GLY A 1 99 ? 19.798 9.443 -5.333 1.00 90.38 99 GLY A C 1
ATOM 771 O O . GLY A 1 99 ? 19.642 10.443 -4.630 1.00 90.38 99 GLY A O 1
ATOM 772 N N . LYS A 1 100 ? 19.236 9.300 -6.537 1.00 71.00 100 LYS A N 1
ATOM 773 C CA . LYS A 1 100 ? 18.295 10.251 -7.142 1.00 71.00 100 LYS A CA 1
ATOM 774 C C . LYS A 1 100 ? 16.852 9.780 -7.042 1.00 71.00 100 LYS A C 1
ATOM 776 O O . LYS A 1 100 ? 16.626 8.552 -7.104 1.00 71.00 100 LYS A O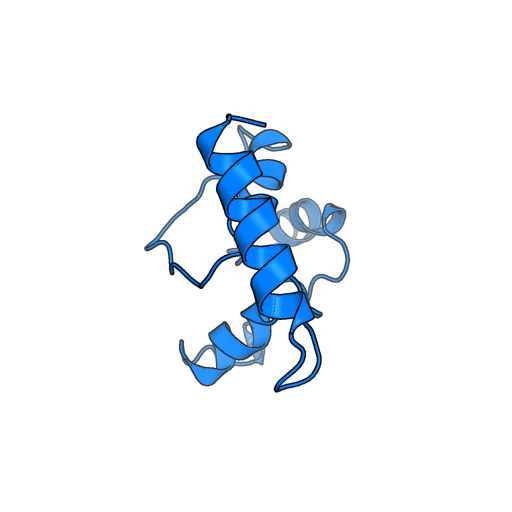 1
#

Radius of gyration: 17.06 Å; chains: 1; bounding box: 42×29×42 Å

pLDDT: mean 92.84, std 6.28, range [69.44, 97.94]

Sequence (100 aa):
GCDGDSFVKTYLKNVLDFKPSNIKDISNQHDYPGEFKSGNITAAFLELPYEKVFLKEYCNQYTSSGPTYRFGGLGFVFQKGSPIAADVSHAILTLSENGK

Secondary structure (DSSP, 8-state):
-B-TTSHHHHHHHHTS---GGG--B---TTSHHHHHHTTS-S-----HHHHHHHHHHSTTT----S-------------TT-THHHHHHHHHHHHHHTT-